Protein AF-A0A7V9G8U4-F1 (afdb_monomer_lite)

Foldseek 3Di:
DQQFKWKWQAAAPPQLLQVQLVQCCQFQVDDSVVSSVRSVLHRETEATGHGPLLLVLVCVLSVSSVVSPTDMDIDSDDPPPHHYDDDPDHTGTNNHHSVVSNVVVPDDDDD

pLDDT: mean 90.88, std 8.92, range [47.91, 97.31]

Secondary structure (DSSP, 8-state):
-PPPEEEEEEE--TTTHHHHHHHHHHHH---HHHHHHHHHS-SEEEEEEE-HHHHHHHHHHTHHHHHTT-EEEEE-S--TT--B---SSPPPBTTB-GGGGGGGG-PPPP-

Radius of gyration: 14.17 Å; chains: 1; bounding box: 47×28×37 Å

Structure (mmCIF, N/CA/C/O backbone):
data_AF-A0A7V9G8U4-F1
#
_entry.id   AF-A0A7V9G8U4-F1
#
loop_
_atom_site.group_PDB
_atom_site.id
_atom_site.type_symbol
_atom_site.label_atom_id
_atom_site.label_alt_id
_atom_site.label_comp_id
_atom_site.label_asym_id
_atom_site.label_entity_id
_atom_site.label_seq_id
_atom_site.pdbx_PDB_ins_code
_atom_site.Cartn_x
_atom_site.Cartn_y
_atom_site.Cartn_z
_atom_site.occupancy
_atom_site.B_iso_or_equiv
_atom_site.auth_seq_id
_atom_site.auth_comp_id
_atom_site.auth_asym_id
_atom_site.auth_atom_id
_atom_site.pdbx_PDB_model_num
ATOM 1 N N . MET A 1 1 ? 6.250 -12.658 -21.811 1.00 47.91 1 MET A N 1
ATOM 2 C CA . MET A 1 1 ? 5.344 -11.705 -21.135 1.00 47.91 1 MET A CA 1
ATOM 3 C C . MET A 1 1 ? 6.068 -11.246 -19.882 1.00 47.91 1 MET A C 1
ATOM 5 O O . MET A 1 1 ? 6.484 -12.113 -19.124 1.00 47.91 1 MET A O 1
ATOM 9 N N . ALA A 1 2 ? 6.354 -9.953 -19.717 1.00 58.75 2 ALA A N 1
ATOM 10 C CA . ALA A 1 2 ? 6.993 -9.486 -18.484 1.00 58.75 2 ALA A CA 1
ATOM 11 C C . ALA A 1 2 ? 6.045 -9.758 -17.306 1.00 58.75 2 ALA A C 1
ATOM 13 O O . ALA A 1 2 ? 4.842 -9.527 -17.436 1.00 58.75 2 ALA A O 1
ATOM 14 N N . ALA A 1 3 ? 6.562 -10.295 -16.199 1.00 72.62 3 ALA A N 1
ATOM 15 C CA . ALA A 1 3 ? 5.752 -10.529 -15.010 1.00 72.62 3 ALA A CA 1
ATOM 16 C C . ALA A 1 3 ? 5.215 -9.186 -14.500 1.00 72.62 3 ALA A C 1
ATOM 18 O O . ALA A 1 3 ? 5.987 -8.242 -14.314 1.00 72.62 3 ALA A O 1
ATOM 19 N N . SER A 1 4 ? 3.899 -9.103 -14.310 1.00 90.19 4 SER A N 1
ATOM 20 C CA . SER A 1 4 ? 3.261 -7.933 -13.724 1.00 90.19 4 SER A CA 1
ATOM 21 C C . SER A 1 4 ? 2.942 -8.208 -12.263 1.00 90.19 4 SER A C 1
ATOM 23 O O . SER A 1 4 ? 2.472 -9.290 -11.920 1.00 90.19 4 SER A O 1
ATOM 25 N N . TYR A 1 5 ? 3.243 -7.239 -11.411 1.00 94.94 5 TYR A N 1
ATOM 26 C CA . TYR A 1 5 ? 3.048 -7.315 -9.976 1.00 94.94 5 TYR A CA 1
ATOM 27 C C . TYR A 1 5 ? 1.778 -6.578 -9.568 1.00 94.94 5 TYR A C 1
ATOM 29 O O . TYR A 1 5 ? 1.456 -5.508 -10.086 1.00 94.94 5 TYR A O 1
ATOM 37 N N . THR A 1 6 ? 1.105 -7.127 -8.569 1.00 95.06 6 THR A N 1
ATOM 38 C CA . THR A 1 6 ? -0.040 -6.519 -7.902 1.00 95.06 6 THR A CA 1
ATOM 39 C C . THR A 1 6 ? 0.285 -6.339 -6.427 1.00 95.06 6 THR A C 1
ATOM 41 O O . THR A 1 6 ? 0.779 -7.259 -5.773 1.00 95.06 6 THR A O 1
ATOM 44 N N . ILE A 1 7 ? 0.003 -5.147 -5.903 1.00 95.88 7 ILE A N 1
ATOM 45 C CA . ILE A 1 7 ? 0.151 -4.821 -4.485 1.00 95.88 7 ILE A CA 1
ATOM 46 C C . ILE A 1 7 ? -1.168 -5.087 -3.775 1.00 95.88 7 ILE A C 1
ATOM 48 O O . ILE A 1 7 ? -2.199 -4.508 -4.129 1.00 95.88 7 ILE A O 1
ATOM 52 N N . ILE A 1 8 ? -1.119 -5.916 -2.740 1.00 96.75 8 ILE A N 1
ATOM 53 C CA . ILE A 1 8 ? -2.279 -6.347 -1.966 1.00 96.75 8 ILE A CA 1
ATOM 54 C C . ILE A 1 8 ? -2.056 -5.965 -0.508 1.00 96.75 8 ILE A C 1
ATOM 56 O O . ILE A 1 8 ? -1.038 -6.319 0.087 1.00 96.75 8 ILE A O 1
ATOM 60 N N . LEU A 1 9 ? -3.028 -5.281 0.091 1.00 96.88 9 LEU A N 1
ATOM 61 C CA . LEU A 1 9 ? -3.126 -5.198 1.543 1.00 96.88 9 LEU A CA 1
ATOM 62 C C . LEU A 1 9 ? -3.831 -6.469 2.020 1.00 96.88 9 LEU A C 1
ATOM 64 O O . LEU A 1 9 ? -5.054 -6.577 1.926 1.00 96.88 9 LEU A O 1
ATOM 68 N N . ARG A 1 10 ? -3.048 -7.457 2.453 1.00 96.19 10 ARG A N 1
ATOM 69 C CA . ARG A 1 10 ? -3.527 -8.795 2.824 1.00 96.19 10 ARG A CA 1
ATOM 70 C C . ARG A 1 10 ? -4.253 -8.807 4.155 1.00 96.19 10 ARG A C 1
ATOM 72 O O . ARG A 1 10 ? -5.296 -9.441 4.260 1.00 96.19 10 ARG A O 1
ATOM 79 N N . ASP A 1 11 ? -3.706 -8.104 5.135 1.00 96.50 11 ASP A N 1
ATOM 80 C CA . ASP A 1 11 ? -4.267 -8.025 6.478 1.00 96.50 11 ASP A CA 1
ATOM 81 C C . ASP A 1 11 ? -3.985 -6.653 7.100 1.00 96.50 11 ASP A C 1
ATOM 83 O O . ASP A 1 11 ? -2.982 -5.997 6.800 1.00 96.50 11 ASP A O 1
ATOM 87 N N . CYS A 1 12 ? -4.892 -6.203 7.957 1.00 96.19 12 CYS A N 1
ATOM 88 C CA . CYS A 1 12 ? -4.745 -4.985 8.737 1.00 96.19 12 CYS A CA 1
ATOM 89 C C . CYS A 1 12 ? -5.439 -5.168 10.098 1.00 96.19 12 CYS A C 1
ATOM 91 O O . CYS A 1 12 ? -6.662 -4.974 10.216 1.00 96.19 12 CYS A O 1
ATOM 93 N N . PRO A 1 13 ? -4.666 -5.529 11.142 1.00 94.56 13 PRO A N 1
ATOM 94 C CA . PRO A 1 13 ? -5.189 -5.734 12.485 1.00 94.56 13 PRO A CA 1
ATOM 95 C C . PRO A 1 13 ? -5.956 -4.503 12.985 1.00 94.56 13 PRO A C 1
ATOM 97 O O . PRO A 1 13 ? -5.537 -3.378 12.701 1.00 94.56 13 PRO A O 1
ATOM 100 N N . PRO A 1 14 ? -7.030 -4.661 13.784 1.00 94.44 14 PRO A N 1
ATOM 101 C CA . PRO A 1 14 ? -7.853 -3.536 14.236 1.00 94.44 14 PRO A CA 1
ATOM 102 C C . PRO A 1 14 ? -7.063 -2.395 14.893 1.00 94.44 14 PRO A C 1
ATOM 104 O O . PRO A 1 14 ? -7.353 -1.229 14.641 1.00 94.44 14 PRO A O 1
ATOM 107 N N . ALA A 1 15 ? -6.023 -2.725 15.669 1.00 94.62 15 ALA A N 1
ATOM 108 C CA . ALA A 1 15 ? -5.142 -1.747 16.313 1.00 94.62 15 ALA A CA 1
ATOM 109 C C . ALA A 1 15 ? -4.330 -0.897 15.313 1.00 94.62 15 ALA A C 1
ATOM 111 O O . ALA A 1 15 ? -3.982 0.245 15.606 1.00 94.62 15 ALA A O 1
ATOM 112 N N . SER A 1 16 ? -4.058 -1.433 14.122 1.00 95.31 16 SER A N 1
ATOM 113 C CA . SER A 1 16 ? -3.252 -0.805 13.070 1.00 95.31 16 SER A CA 1
ATOM 114 C C . SER A 1 16 ? -4.080 -0.006 12.063 1.00 95.31 16 SER A C 1
ATOM 116 O O . SER A 1 16 ? -3.532 0.860 11.378 1.00 95.31 16 SER A O 1
ATOM 118 N N . ARG A 1 17 ? -5.396 -0.250 11.974 1.00 95.44 17 ARG A N 1
ATOM 119 C CA . ARG A 1 17 ? -6.272 0.319 10.930 1.00 95.44 17 ARG A CA 1
ATOM 120 C C . ARG A 1 17 ? -6.228 1.837 10.854 1.00 95.44 17 ARG A C 1
ATOM 122 O O . ARG A 1 17 ? -6.100 2.368 9.758 1.00 95.44 17 ARG A O 1
ATOM 129 N N . ASN A 1 18 ? -6.268 2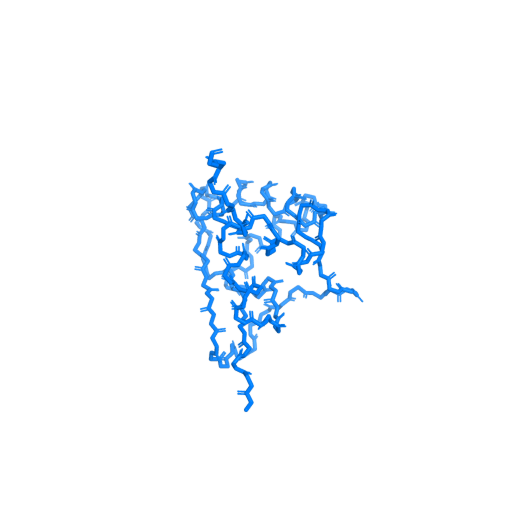.537 11.987 1.00 96.50 18 ASN A N 1
ATOM 130 C CA . ASN A 1 18 ? -6.232 4.006 11.996 1.00 96.50 18 ASN A CA 1
ATOM 131 C C . ASN A 1 18 ? -4.896 4.550 11.469 1.00 96.50 18 ASN A C 1
ATOM 133 O O . ASN A 1 18 ? -4.870 5.499 10.681 1.00 96.50 18 ASN A O 1
ATOM 137 N N . GLY A 1 19 ? -3.784 3.926 11.868 1.00 96.44 19 GLY A N 1
ATOM 138 C CA . GLY A 1 19 ? -2.453 4.291 11.389 1.00 96.44 19 GLY A CA 1
ATOM 139 C C . GLY A 1 19 ? -2.315 4.038 9.890 1.00 96.44 19 GLY A C 1
ATOM 140 O O . GLY A 1 19 ? -1.918 4.935 9.145 1.00 96.44 19 GLY A O 1
ATOM 141 N N . VAL A 1 20 ? -2.706 2.844 9.437 1.00 97.19 20 VAL A N 1
ATOM 142 C CA . VAL A 1 20 ? -2.670 2.459 8.021 1.00 97.19 20 VAL A CA 1
ATOM 143 C C . VAL A 1 20 ? -3.589 3.349 7.184 1.00 97.19 20 VAL A C 1
ATOM 145 O O . VAL A 1 20 ? -3.149 3.854 6.159 1.00 97.19 20 VAL A O 1
ATOM 148 N N . ALA A 1 21 ? -4.813 3.635 7.631 1.00 97.31 21 ALA A N 1
ATOM 149 C CA . ALA A 1 21 ? -5.727 4.547 6.944 1.00 97.31 21 ALA A CA 1
ATOM 150 C C . ALA A 1 21 ? -5.135 5.960 6.815 1.00 97.31 21 ALA A C 1
ATOM 152 O O . ALA A 1 21 ? -5.151 6.545 5.732 1.00 97.31 21 ALA A O 1
ATOM 153 N N . THR A 1 22 ? -4.533 6.489 7.883 1.00 97.12 22 THR A N 1
ATOM 154 C CA . THR A 1 22 ? -3.854 7.794 7.845 1.00 97.12 22 THR A CA 1
ATOM 155 C C . THR A 1 22 ? -2.687 7.788 6.854 1.00 97.12 22 THR A C 1
ATOM 157 O O . THR A 1 22 ? -2.496 8.748 6.104 1.00 97.12 22 THR A O 1
ATOM 160 N N . PHE A 1 23 ? -1.902 6.707 6.828 1.00 97.31 23 PHE A N 1
ATOM 161 C CA . PHE A 1 23 ? -0.806 6.546 5.877 1.00 97.31 23 PHE A CA 1
ATOM 162 C C . PHE A 1 23 ? -1.315 6.481 4.435 1.00 97.31 23 PHE A C 1
ATOM 164 O O . PHE A 1 23 ? -0.808 7.211 3.588 1.00 97.31 23 PHE A O 1
ATOM 171 N N . LEU A 1 24 ? -2.346 5.676 4.163 1.00 96.50 24 LEU A N 1
ATOM 172 C CA . LEU A 1 24 ? -2.984 5.564 2.849 1.00 96.50 24 LEU A CA 1
ATOM 173 C C . LEU A 1 24 ? -3.519 6.918 2.366 1.00 96.50 24 LEU A C 1
ATOM 175 O O . LEU A 1 24 ? -3.328 7.264 1.202 1.00 96.50 24 LEU A O 1
ATOM 179 N N . GLY A 1 25 ? -4.109 7.715 3.260 1.00 96.25 25 GLY A N 1
ATOM 180 C CA . GLY A 1 25 ? -4.581 9.063 2.941 1.00 96.25 25 GLY A CA 1
ATOM 181 C C . GLY A 1 25 ? -3.452 9.984 2.486 1.00 96.25 25 GLY A C 1
ATOM 182 O O . GLY A 1 25 ? -3.603 10.706 1.505 1.00 96.25 25 GLY A O 1
ATOM 183 N N . LYS A 1 26 ? -2.285 9.910 3.134 1.00 96.19 26 LYS A N 1
ATOM 184 C CA . LYS A 1 26 ? -1.093 10.677 2.736 1.00 96.19 26 LYS A CA 1
ATOM 185 C C . LYS A 1 26 ? -0.451 10.140 1.456 1.00 96.19 26 LYS A C 1
ATOM 187 O O . LYS A 1 26 ? -0.064 10.930 0.599 1.00 96.19 26 LYS A O 1
ATOM 192 N N . ALA A 1 27 ? -0.347 8.819 1.329 1.00 95.75 27 ALA A N 1
ATOM 193 C CA . ALA A 1 27 ? 0.265 8.159 0.184 1.00 95.75 27 ALA A CA 1
ATOM 194 C C . ALA A 1 27 ? -0.546 8.405 -1.093 1.00 95.75 27 ALA A C 1
ATOM 196 O O . ALA A 1 27 ? 0.010 8.852 -2.087 1.00 95.75 27 ALA A O 1
ATOM 197 N N . PHE A 1 28 ? -1.861 8.203 -1.058 1.00 95.88 28 PHE A N 1
ATOM 198 C CA . PHE A 1 28 ? -2.714 8.269 -2.247 1.00 95.88 28 PHE A CA 1
ATOM 199 C C . PHE A 1 28 ? -3.527 9.565 -2.371 1.00 95.88 28 PHE A C 1
ATOM 201 O O . PHE A 1 28 ? -4.279 9.726 -3.328 1.00 95.88 28 PHE A O 1
ATOM 208 N N . SER A 1 29 ? -3.395 10.500 -1.421 1.00 94.75 29 SER A N 1
ATOM 209 C CA . SER A 1 29 ? -4.194 11.739 -1.367 1.00 94.75 29 SER A CA 1
ATOM 210 C C . SER A 1 29 ? -5.711 11.482 -1.390 1.00 94.75 29 SER A C 1
ATOM 212 O O . SER A 1 29 ? -6.477 12.211 -2.020 1.00 94.75 29 SER A O 1
ATOM 214 N N . LEU A 1 30 ? -6.146 10.423 -0.702 1.00 93.94 30 LEU A N 1
ATOM 215 C CA . LEU A 1 30 ? -7.548 10.019 -0.584 1.00 93.94 30 LEU A CA 1
ATOM 216 C C . LEU A 1 30 ? -8.212 10.619 0.664 1.00 93.94 30 LEU A C 1
ATOM 218 O O . LEU A 1 30 ? -7.549 10.976 1.638 1.00 93.94 30 LEU A O 1
ATOM 222 N N . LYS A 1 31 ? -9.550 10.684 0.657 1.00 94.94 31 LYS A N 1
ATOM 223 C CA . LYS A 1 31 ? -10.338 11.079 1.835 1.00 94.94 31 LYS A CA 1
ATOM 224 C C . LYS A 1 31 ? -10.183 10.054 2.961 1.00 94.94 31 LYS A C 1
ATOM 226 O O . LYS A 1 31 ? -10.100 8.851 2.710 1.00 94.94 31 LYS A O 1
ATOM 231 N N . GLU A 1 32 ? -10.224 10.529 4.202 1.00 93.38 32 GLU A N 1
ATOM 232 C CA . GLU A 1 32 ? -10.056 9.700 5.401 1.00 93.38 32 GLU A CA 1
ATOM 233 C C . GLU A 1 32 ? -11.068 8.546 5.473 1.00 93.38 32 GLU A C 1
ATOM 235 O O . GLU A 1 32 ? -10.680 7.404 5.711 1.00 93.38 32 GLU A O 1
ATOM 240 N N . SER A 1 33 ? -12.343 8.808 5.166 1.00 93.75 33 SER A N 1
ATOM 241 C CA . SER A 1 33 ? -13.395 7.781 5.158 1.00 93.75 33 SER A CA 1
ATOM 242 C C . SER A 1 33 ? -13.117 6.653 4.161 1.00 93.75 33 SER A C 1
ATOM 244 O O . SER A 1 33 ? -13.307 5.481 4.480 1.00 93.75 33 SER A O 1
ATOM 246 N N . THR A 1 34 ? -12.609 6.985 2.971 1.00 94.56 34 THR A N 1
ATOM 247 C CA . THR A 1 34 ? -12.194 6.001 1.962 1.00 94.56 34 THR A CA 1
ATOM 248 C C . THR A 1 34 ? -11.016 5.171 2.463 1.00 94.56 34 THR A C 1
ATOM 250 O O . THR A 1 34 ? -11.008 3.955 2.297 1.00 94.56 34 THR A O 1
ATOM 253 N N . CYS A 1 35 ? -10.042 5.797 3.124 1.00 96.00 35 CYS A N 1
ATOM 254 C CA . CYS A 1 35 ? -8.873 5.095 3.651 1.00 96.00 35 CYS A CA 1
ATOM 255 C C . CYS A 1 35 ? -9.230 4.145 4.799 1.00 96.00 35 CYS A C 1
ATOM 257 O O . CYS A 1 35 ? -8.703 3.035 4.857 1.00 96.00 35 CYS A O 1
ATOM 259 N N . ALA A 1 36 ? -10.144 4.553 5.683 1.00 95.62 36 ALA A N 1
ATOM 260 C CA . ALA A 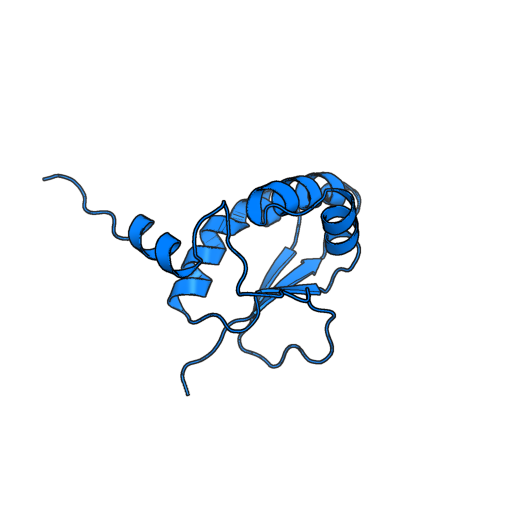1 36 ? -10.665 3.702 6.750 1.00 95.62 36 ALA A CA 1
ATOM 261 C C . ALA A 1 36 ? -11.419 2.485 6.190 1.00 95.62 36 ALA A C 1
ATOM 263 O O . ALA A 1 36 ? -11.258 1.371 6.698 1.00 95.62 36 ALA A O 1
ATOM 264 N N . ALA A 1 37 ? -12.189 2.681 5.113 1.00 95.69 37 ALA A N 1
ATOM 265 C CA . ALA A 1 37 ? -12.844 1.589 4.401 1.00 95.69 37 ALA A CA 1
ATOM 266 C C . ALA A 1 37 ? -11.813 0.633 3.782 1.00 95.69 37 ALA A C 1
ATOM 268 O O . ALA A 1 37 ? -11.878 -0.563 4.036 1.00 95.69 37 ALA A O 1
ATOM 269 N N . ILE A 1 38 ? -10.805 1.147 3.065 1.00 95.31 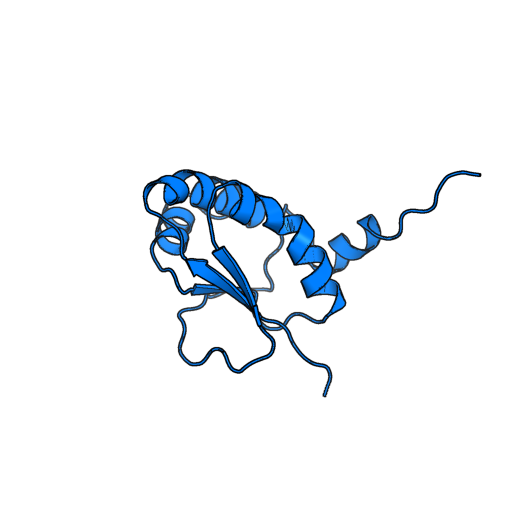38 ILE A N 1
ATOM 270 C CA . ILE A 1 38 ? -9.725 0.330 2.480 1.00 95.31 38 ILE A CA 1
ATOM 271 C C . ILE A 1 38 ? -9.012 -0.500 3.556 1.00 95.31 38 ILE A C 1
ATOM 273 O O . ILE A 1 38 ? -8.861 -1.707 3.392 1.00 95.31 38 ILE A O 1
ATOM 277 N N . ALA A 1 39 ? -8.618 0.119 4.675 1.00 95.31 39 ALA A N 1
ATOM 278 C CA . ALA A 1 39 ? -7.936 -0.572 5.773 1.00 95.31 39 ALA A CA 1
ATOM 279 C C . ALA A 1 39 ? -8.813 -1.634 6.465 1.00 95.31 39 ALA A C 1
ATOM 281 O O . ALA A 1 39 ? -8.286 -2.525 7.125 1.00 95.31 39 ALA A O 1
ATOM 282 N N . SER A 1 40 ? -10.138 -1.553 6.326 1.00 95.31 40 SER A N 1
ATOM 283 C CA . SER A 1 40 ? -11.082 -2.528 6.891 1.00 95.31 40 SER A CA 1
ATOM 284 C C . SER A 1 40 ? -11.504 -3.614 5.895 1.00 95.31 40 SER A C 1
ATOM 286 O O . SER A 1 40 ? -12.027 -4.639 6.322 1.00 95.31 40 SER A O 1
ATOM 288 N N . SER A 1 41 ? -11.264 -3.412 4.598 1.00 95.31 41 SER A N 1
ATOM 289 C CA . SER A 1 41 ? -11.650 -4.320 3.507 1.00 95.31 41 SER A CA 1
ATOM 290 C C . SER A 1 41 ? -10.566 -5.339 3.148 1.00 95.31 41 SER A C 1
ATOM 292 O O . SER A 1 41 ? -10.582 -5.896 2.055 1.00 95.31 41 SER A O 1
ATOM 294 N N . THR A 1 42 ? -9.594 -5.571 4.031 1.00 93.75 42 THR A N 1
ATOM 295 C CA . THR A 1 42 ? -8.531 -6.554 3.799 1.00 93.75 42 THR A CA 1
ATOM 296 C C . THR A 1 42 ? -9.105 -7.974 3.723 1.00 93.75 42 THR A C 1
ATOM 298 O O . THR A 1 42 ? -9.872 -8.340 4.618 1.00 93.75 42 THR A O 1
ATOM 301 N N . PRO A 1 43 ? -8.727 -8.799 2.730 1.00 95.75 43 PRO A N 1
ATOM 302 C CA . PRO A 1 43 ? -7.729 -8.535 1.689 1.00 95.75 43 PRO A CA 1
ATOM 303 C C . PRO A 1 43 ? -8.247 -7.649 0.537 1.00 95.75 43 PRO A C 1
ATOM 305 O O . PRO A 1 43 ? -9.301 -7.925 -0.027 1.00 95.75 43 PRO A O 1
ATOM 308 N N . ILE A 1 44 ? -7.471 -6.632 0.136 1.00 96.31 44 ILE A N 1
ATOM 309 C CA . ILE A 1 44 ? -7.818 -5.698 -0.958 1.00 96.31 44 ILE A CA 1
ATOM 310 C C . ILE A 1 44 ? -6.609 -5.374 -1.846 1.00 96.31 44 ILE A C 1
ATOM 312 O O . ILE A 1 44 ? -5.496 -5.162 -1.361 1.00 96.31 44 ILE A O 1
ATOM 316 N N . ILE A 1 45 ? -6.825 -5.304 -3.160 1.00 96.38 45 ILE A N 1
ATOM 317 C CA . ILE A 1 45 ? -5.832 -4.859 -4.142 1.00 96.38 45 ILE A CA 1
ATOM 318 C C . ILE A 1 45 ? -5.714 -3.335 -4.087 1.00 96.38 45 ILE A C 1
ATOM 320 O O . ILE A 1 45 ? -6.677 -2.607 -4.345 1.00 96.38 45 ILE A O 1
ATOM 324 N N . LEU A 1 46 ? -4.504 -2.859 -3.796 1.00 95.75 46 LEU A N 1
ATOM 325 C CA . LEU A 1 46 ? -4.183 -1.436 -3.763 1.00 95.75 46 LEU A CA 1
ATOM 326 C C . LEU A 1 46 ? -3.776 -0.924 -5.141 1.00 95.75 46 LEU A C 1
ATOM 328 O O . LEU A 1 46 ? -4.333 0.060 -5.615 1.00 95.75 46 LEU A O 1
ATOM 332 N N . ILE A 1 47 ? -2.806 -1.580 -5.783 1.00 95.00 47 ILE A N 1
ATOM 333 C CA . ILE A 1 47 ? -2.278 -1.161 -7.085 1.00 95.00 47 ILE A CA 1
ATOM 334 C C . ILE A 1 47 ? -2.056 -2.403 -7.954 1.00 95.00 47 ILE A C 1
ATOM 336 O O . ILE A 1 47 ? -1.169 -3.201 -7.642 1.00 95.00 47 ILE A O 1
ATOM 340 N N . PRO A 1 48 ? -2.844 -2.596 -9.022 1.00 93.25 48 PRO A N 1
ATOM 341 C CA . PRO A 1 48 ? -2.600 -3.652 -9.993 1.00 93.25 48 PRO A CA 1
ATOM 342 C C . PRO A 1 48 ? -1.586 -3.216 -11.059 1.00 93.25 48 PRO A C 1
ATOM 344 O O . PRO A 1 48 ? -1.298 -2.029 -11.223 1.00 93.25 48 PRO A O 1
ATOM 347 N N . ALA A 1 49 ? -1.129 -4.188 -11.847 1.00 91.94 49 ALA A N 1
ATOM 348 C CA . ALA A 1 49 ? -0.442 -3.971 -13.118 1.00 91.94 49 ALA A CA 1
ATOM 349 C C . ALA A 1 49 ? 0.877 -3.169 -13.035 1.00 91.94 49 ALA A C 1
ATOM 351 O O . ALA A 1 49 ? 1.136 -2.289 -13.856 1.00 91.94 49 ALA A O 1
ATOM 352 N N . LEU A 1 50 ? 1.724 -3.464 -12.046 1.00 93.31 50 LEU A N 1
ATOM 353 C CA . LEU A 1 50 ? 3.061 -2.879 -11.930 1.00 93.31 50 LEU A CA 1
ATOM 354 C C . LEU A 1 50 ? 4.091 -3.691 -12.709 1.00 93.31 50 LEU A C 1
ATOM 356 O O . LEU A 1 50 ? 4.009 -4.918 -12.774 1.00 93.31 50 LEU A O 1
ATOM 360 N N . ASN A 1 51 ? 5.095 -3.025 -13.267 1.00 93.00 51 ASN A N 1
ATOM 361 C CA . ASN A 1 51 ? 6.301 -3.706 -13.725 1.00 93.00 51 ASN A CA 1
ATOM 362 C C . ASN A 1 51 ? 7.241 -4.017 -12.530 1.00 93.00 51 ASN A C 1
ATOM 364 O O . ASN A 1 51 ? 7.030 -3.495 -11.430 1.00 93.00 51 ASN A O 1
ATOM 368 N N . PRO A 1 52 ? 8.280 -4.857 -12.706 1.00 91.56 52 PRO A N 1
ATOM 369 C CA . PRO A 1 52 ? 9.161 -5.254 -11.604 1.00 91.56 52 PRO A CA 1
ATOM 370 C C . PRO A 1 52 ? 9.873 -4.084 -10.908 1.00 91.56 52 PRO A C 1
ATOM 372 O O . PRO A 1 52 ? 10.029 -4.095 -9.689 1.00 91.56 52 PRO A O 1
ATOM 375 N N . PHE A 1 53 ? 10.282 -3.061 -11.664 1.00 90.75 53 PHE A N 1
ATOM 376 C CA . PHE A 1 53 ? 10.960 -1.889 -11.113 1.00 90.75 53 PHE A CA 1
ATOM 377 C C . PHE A 1 53 ? 9.993 -1.055 -10.269 1.00 90.75 53 PHE A C 1
ATOM 379 O O . PHE A 1 53 ? 10.280 -0.736 -9.118 1.00 90.75 53 PHE A O 1
ATOM 386 N N . GLU A 1 54 ? 8.809 -0.767 -10.803 1.00 93.31 54 GLU A N 1
ATOM 387 C CA . GLU A 1 54 ? 7.758 -0.046 -10.084 1.00 93.31 54 GLU A CA 1
ATOM 388 C C . GLU A 1 54 ? 7.354 -0.776 -8.795 1.00 93.31 54 GLU A C 1
ATOM 390 O O . GLU A 1 54 ? 7.203 -0.148 -7.751 1.00 93.31 54 GLU A O 1
ATOM 395 N N . ALA A 1 55 ? 7.235 -2.106 -8.833 1.00 93.69 55 ALA A N 1
ATOM 396 C CA . ALA A 1 55 ? 6.951 -2.915 -7.650 1.00 93.69 55 ALA A CA 1
ATOM 397 C C . ALA A 1 55 ? 8.051 -2.792 -6.579 1.00 93.69 55 ALA A C 1
ATOM 399 O O . ALA A 1 55 ? 7.747 -2.641 -5.391 1.00 93.69 55 ALA A O 1
ATOM 400 N N . ALA A 1 56 ? 9.323 -2.793 -6.989 1.00 91.88 56 ALA A N 1
ATOM 401 C CA . ALA A 1 56 ? 10.449 -2.589 -6.082 1.00 91.88 56 ALA A CA 1
ATOM 402 C C . ALA A 1 56 ? 10.419 -1.187 -5.446 1.00 91.88 56 ALA A C 1
ATOM 404 O O . ALA A 1 56 ? 10.522 -1.062 -4.225 1.00 91.88 56 ALA A O 1
ATOM 405 N N . ALA A 1 57 ? 10.184 -0.139 -6.240 1.00 92.56 57 ALA A N 1
ATOM 406 C CA . ALA A 1 57 ? 10.043 1.223 -5.726 1.00 92.56 57 ALA A CA 1
ATOM 407 C C . ALA A 1 57 ? 8.868 1.346 -4.741 1.00 92.56 57 ALA A C 1
ATOM 409 O O . ALA A 1 57 ? 8.997 1.936 -3.666 1.00 92.56 57 ALA A O 1
ATOM 410 N N . MET A 1 58 ? 7.731 0.718 -5.055 1.00 95.00 58 MET A N 1
ATOM 411 C CA . MET A 1 58 ? 6.556 0.730 -4.185 1.00 95.00 58 MET A CA 1
ATOM 412 C C . MET A 1 58 ? 6.757 -0.053 -2.888 1.00 95.00 58 MET A C 1
ATOM 414 O O . MET A 1 58 ? 6.168 0.315 -1.873 1.00 95.00 58 MET A O 1
ATOM 418 N N . THR A 1 59 ? 7.618 -1.075 -2.872 1.00 92.94 59 THR A N 1
ATOM 419 C CA . THR A 1 59 ? 8.023 -1.747 -1.623 1.00 92.94 59 THR A CA 1
ATOM 420 C C . THR A 1 59 ? 8.609 -0.745 -0.631 1.00 92.94 59 THR A C 1
ATOM 422 O O . THR A 1 59 ? 8.262 -0.756 0.550 1.00 92.94 59 THR A O 1
ATOM 425 N N . LEU A 1 60 ? 9.454 0.171 -1.110 1.00 91.88 60 LEU A N 1
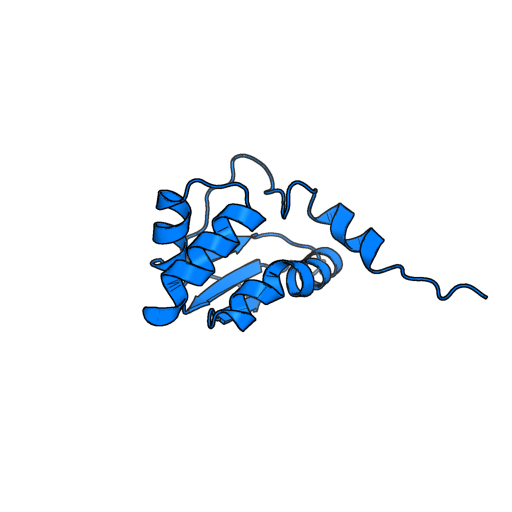ATOM 426 C CA . LEU A 1 60 ? 10.066 1.199 -0.272 1.00 91.88 60 LEU A CA 1
ATOM 427 C C . LEU A 1 60 ? 9.067 2.300 0.084 1.00 91.88 60 LEU A C 1
ATOM 429 O O . LEU A 1 60 ? 8.903 2.612 1.268 1.00 91.88 60 LEU A O 1
ATOM 433 N N . ALA A 1 61 ? 8.354 2.832 -0.913 1.00 93.38 61 ALA A N 1
ATOM 434 C CA . ALA A 1 61 ? 7.388 3.911 -0.715 1.00 93.38 61 ALA A CA 1
ATOM 435 C C . ALA A 1 61 ? 6.272 3.517 0.269 1.00 93.38 61 ALA A C 1
ATOM 437 O O . ALA A 1 61 ? 5.864 4.321 1.104 1.00 93.38 61 ALA A O 1
ATOM 438 N N . LEU A 1 62 ? 5.804 2.267 0.221 1.00 95.12 62 LEU A N 1
ATOM 439 C CA . LEU A 1 62 ? 4.708 1.772 1.057 1.00 95.12 62 LEU A CA 1
ATOM 440 C C . LEU A 1 62 ? 5.174 1.024 2.316 1.00 95.12 62 LEU A C 1
ATOM 442 O O . LEU A 1 62 ? 4.335 0.559 3.089 1.00 95.12 62 LEU A O 1
ATOM 446 N N . SER A 1 63 ? 6.482 0.964 2.588 1.00 94.06 63 SER A N 1
ATOM 447 C CA . SER A 1 63 ? 7.048 0.291 3.773 1.00 94.06 63 SER A CA 1
ATOM 448 C C . SER A 1 63 ? 6.470 0.793 5.107 1.00 94.06 63 SER A C 1
ATOM 450 O O . SER A 1 63 ? 6.421 0.057 6.095 1.00 94.06 63 SER A O 1
ATOM 452 N N . GLY A 1 64 ? 5.967 2.033 5.142 1.00 94.25 64 GLY A N 1
ATOM 453 C CA . GLY A 1 64 ? 5.270 2.594 6.298 1.00 94.25 64 GLY A CA 1
ATOM 454 C C . GLY A 1 64 ? 4.038 1.790 6.729 1.00 94.25 64 GLY A C 1
ATOM 455 O O . GLY A 1 64 ? 3.770 1.714 7.924 1.00 94.25 64 GLY A O 1
ATOM 456 N N . ILE A 1 65 ? 3.335 1.125 5.805 1.00 95.44 65 ILE A N 1
ATOM 457 C CA . ILE A 1 65 ? 2.176 0.274 6.129 1.00 95.44 65 ILE A CA 1
ATOM 458 C C . ILE A 1 65 ? 2.608 -0.916 6.992 1.00 95.44 65 ILE A C 1
ATOM 460 O O . ILE A 1 65 ? 1.979 -1.185 8.014 1.00 95.44 65 ILE A O 1
ATOM 464 N N . GLN A 1 66 ? 3.714 -1.576 6.633 1.00 94.12 66 GLN A N 1
ATOM 465 C CA . GLN A 1 66 ? 4.266 -2.691 7.409 1.00 94.12 66 GLN A CA 1
ATOM 466 C C . GLN A 1 66 ? 4.744 -2.243 8.788 1.00 94.12 66 GLN A C 1
ATOM 468 O O . GLN A 1 66 ? 4.454 -2.898 9.786 1.00 94.12 66 GLN A O 1
ATOM 473 N N . ARG A 1 67 ? 5.397 -1.076 8.874 1.00 94.62 67 ARG A N 1
ATOM 474 C CA . ARG A 1 67 ? 5.815 -0.483 10.159 1.00 94.62 67 ARG A CA 1
ATOM 475 C C . ARG A 1 67 ? 4.640 -0.171 11.087 1.00 94.62 67 ARG A C 1
ATOM 477 O O . ARG A 1 67 ? 4.810 -0.178 12.300 1.00 94.62 67 ARG A O 1
ATOM 484 N N . LEU A 1 68 ? 3.464 0.100 10.526 1.00 96.12 68 LEU A N 1
ATOM 485 C CA . LEU A 1 68 ? 2.227 0.349 11.268 1.00 96.12 68 LEU A CA 1
ATOM 486 C C . LEU A 1 68 ? 1.457 -0.941 11.601 1.00 96.12 68 LEU A C 1
ATOM 488 O O . LEU A 1 68 ? 0.416 -0.869 12.250 1.00 96.12 68 LEU A O 1
ATOM 492 N N . GLY A 1 69 ? 1.957 -2.110 11.187 1.00 94.94 69 GLY A N 1
ATOM 493 C CA . GLY A 1 69 ? 1.367 -3.425 11.451 1.00 94.94 69 GLY A CA 1
ATOM 494 C C . GLY A 1 69 ? 0.435 -3.953 10.356 1.00 94.94 69 GLY A C 1
ATOM 495 O O . GLY A 1 69 ? -0.196 -4.984 10.556 1.00 94.94 69 GLY A O 1
ATOM 496 N N . GLY A 1 70 ? 0.329 -3.278 9.206 1.00 96.38 70 GLY A N 1
ATOM 497 C CA . GLY A 1 70 ? -0.378 -3.808 8.036 1.00 96.38 70 GLY A CA 1
ATOM 498 C C . GLY A 1 70 ? 0.463 -4.832 7.267 1.00 96.38 70 GLY A C 1
ATOM 499 O O . GLY A 1 70 ? 1.678 -4.695 7.157 1.00 96.38 70 GLY A O 1
ATOM 500 N N . VAL A 1 71 ? -0.174 -5.842 6.680 1.00 96.44 71 VAL A N 1
ATOM 501 C CA . VAL A 1 71 ? 0.505 -6.866 5.876 1.00 96.44 71 VAL A CA 1
ATOM 502 C C . VAL A 1 71 ? 0.349 -6.533 4.397 1.00 96.44 71 VAL A C 1
ATOM 504 O O . VAL A 1 71 ? -0.738 -6.636 3.832 1.00 96.44 71 VAL A O 1
ATOM 507 N N . LEU A 1 72 ? 1.454 -6.129 3.772 1.00 96.00 72 LEU A N 1
ATOM 508 C CA . LEU A 1 72 ? 1.559 -5.906 2.330 1.00 96.00 72 LEU A CA 1
ATOM 509 C C . LEU A 1 72 ? 2.147 -7.131 1.638 1.00 96.00 72 LEU A C 1
ATOM 511 O O . LEU A 1 72 ? 3.179 -7.645 2.068 1.00 96.00 72 LEU A O 1
ATOM 515 N N . GLU A 1 73 ? 1.534 -7.531 0.530 1.00 95.56 73 GLU A N 1
ATOM 516 C CA . GLU A 1 73 ? 2.048 -8.556 -0.372 1.00 95.56 73 GLU A CA 1
ATOM 517 C C . GLU A 1 73 ? 2.207 -7.998 -1.787 1.00 95.56 73 GLU A C 1
ATOM 519 O O . GLU A 1 73 ? 1.358 -7.253 -2.279 1.00 95.56 73 GLU A O 1
ATOM 524 N N . PHE A 1 74 ? 3.292 -8.402 -2.443 1.00 94.81 74 PHE A N 1
ATOM 525 C CA . PHE A 1 74 ? 3.568 -8.140 -3.848 1.00 94.81 74 PHE A CA 1
ATOM 526 C C . PHE A 1 74 ? 3.496 -9.473 -4.583 1.00 94.81 74 PHE A C 1
ATOM 528 O O . PHE A 1 74 ? 4.361 -10.328 -4.396 1.00 94.81 74 PHE A O 1
ATOM 535 N N . SER A 1 75 ? 2.458 -9.662 -5.392 1.00 93.88 75 SER A N 1
ATOM 536 C CA . SER A 1 75 ? 2.186 -10.942 -6.044 1.00 93.88 75 SER A CA 1
ATOM 537 C C . SER A 1 75 ? 2.223 -10.819 -7.560 1.00 93.88 75 SER A C 1
ATOM 539 O O . SER A 1 75 ? 1.741 -9.836 -8.118 1.00 93.88 75 SER A O 1
ATOM 541 N N . THR A 1 76 ? 2.790 -11.826 -8.219 1.00 92.25 76 THR A N 1
ATOM 542 C CA . THR A 1 76 ? 2.709 -12.034 -9.675 1.00 92.25 76 THR A CA 1
ATOM 543 C C . THR A 1 76 ? 1.680 -13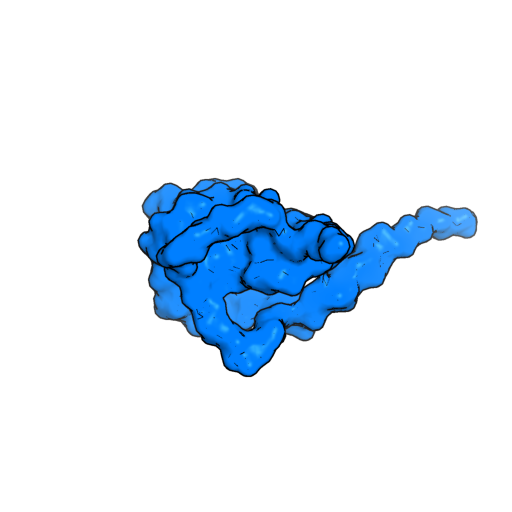.099 -10.049 1.00 92.25 76 THR A C 1
ATOM 545 O O . THR A 1 76 ? 1.455 -13.344 -11.234 1.00 92.25 76 THR A O 1
ATOM 548 N N . ALA A 1 77 ? 1.092 -13.762 -9.050 1.00 87.31 77 ALA A N 1
ATOM 549 C CA . ALA A 1 77 ? 0.060 -14.763 -9.251 1.00 87.31 77 ALA A CA 1
ATOM 550 C C . ALA A 1 77 ? -1.283 -14.093 -9.557 1.00 87.31 77 ALA A C 1
ATOM 552 O O . ALA A 1 77 ? -1.499 -12.921 -9.235 1.00 87.31 77 ALA A O 1
ATOM 553 N N . ASP A 1 78 ? -2.195 -14.864 -10.147 1.00 82.19 78 ASP A N 1
ATOM 554 C CA . ASP A 1 78 ? -3.578 -14.432 -10.289 1.00 82.19 78 ASP A CA 1
ATOM 555 C C . ASP A 1 78 ? -4.165 -14.170 -8.897 1.00 82.19 78 ASP A C 1
ATOM 557 O O . ASP A 1 78 ? -4.188 -15.043 -8.025 1.00 82.19 78 ASP A O 1
ATOM 561 N N . THR A 1 79 ? -4.582 -12.928 -8.673 1.00 83.94 79 THR A N 1
ATOM 562 C CA . THR A 1 79 ? -5.134 -12.480 -7.397 1.00 83.94 79 THR A CA 1
ATOM 563 C C . THR A 1 79 ? -6.601 -12.870 -7.230 1.00 83.94 79 THR A C 1
ATOM 565 O O . THR A 1 79 ? -7.149 -12.644 -6.153 1.00 83.94 79 THR A O 1
ATOM 568 N N . GLY A 1 80 ? -7.232 -13.450 -8.260 1.00 81.62 80 GLY A N 1
ATOM 569 C CA . GLY A 1 80 ? -8.646 -13.819 -8.263 1.00 81.62 80 GLY A CA 1
ATOM 570 C C . GLY A 1 80 ? -9.572 -12.611 -8.094 1.00 81.62 80 GLY A C 1
ATOM 571 O O . GLY A 1 80 ? -9.204 -11.478 -8.409 1.00 81.62 80 GLY A O 1
ATOM 572 N N . ASP A 1 81 ? -10.760 -12.846 -7.533 1.00 85.38 81 ASP A N 1
ATOM 573 C CA . ASP A 1 81 ? -11.822 -11.841 -7.350 1.00 85.38 81 ASP A CA 1
ATOM 574 C C . ASP A 1 81 ? -11.652 -10.968 -6.091 1.00 85.38 81 ASP A C 1
ATOM 576 O O . ASP A 1 81 ? -12.628 -10.544 -5.466 1.00 85.38 81 ASP A O 1
ATOM 580 N N . LEU A 1 82 ? -10.411 -10.693 -5.675 1.00 92.25 82 LEU A N 1
ATOM 581 C CA . LEU A 1 82 ? -10.179 -9.772 -4.562 1.00 92.25 82 LEU A CA 1
ATOM 582 C C . LEU A 1 82 ? -10.743 -8.380 -4.889 1.00 92.25 82 LEU A C 1
ATOM 584 O O . LEU A 1 82 ? -10.574 -7.893 -6.014 1.00 92.25 82 LEU A O 1
ATOM 588 N N . PRO A 1 83 ? -11.366 -7.693 -3.910 1.00 93.88 83 PRO A N 1
ATOM 589 C CA . PRO A 1 83 ? -11.792 -6.321 -4.114 1.00 93.88 83 PRO A CA 1
ATOM 590 C C . PRO A 1 83 ? -10.574 -5.479 -4.491 1.00 93.88 83 PRO A C 1
ATOM 592 O O . PRO A 1 83 ? -9.475 -5.670 -3.968 1.00 93.88 83 PRO A O 1
ATOM 595 N N . LYS A 1 84 ? -10.766 -4.539 -5.411 1.00 92.69 84 LYS A N 1
ATOM 596 C CA . LYS A 1 84 ? -9.724 -3.618 -5.861 1.00 92.69 84 LYS A CA 1
ATOM 597 C C . LYS A 1 84 ? -10.211 -2.191 -5.747 1.00 92.69 84 LYS A C 1
ATOM 599 O O . LYS A 1 84 ? -11.403 -1.925 -5.896 1.00 92.69 84 LYS A O 1
ATOM 604 N N . ILE A 1 85 ? -9.285 -1.275 -5.503 1.00 93.00 85 ILE A N 1
ATOM 605 C CA . ILE A 1 85 ? -9.594 0.147 -5.600 1.00 93.00 85 ILE A CA 1
ATOM 606 C C . ILE A 1 85 ? -9.828 0.482 -7.076 1.00 93.00 85 ILE A C 1
ATOM 608 O O . ILE A 1 85 ? -8.999 0.166 -7.932 1.00 93.00 85 ILE A O 1
ATOM 612 N N . ASP A 1 86 ? -10.970 1.104 -7.363 1.00 90.00 86 ASP A N 1
ATOM 613 C CA . ASP A 1 86 ? -11.282 1.590 -8.702 1.00 90.00 86 ASP A CA 1
ATOM 614 C C . ASP A 1 86 ? -10.611 2.946 -8.925 1.00 90.00 86 ASP A C 1
ATOM 616 O O . ASP A 1 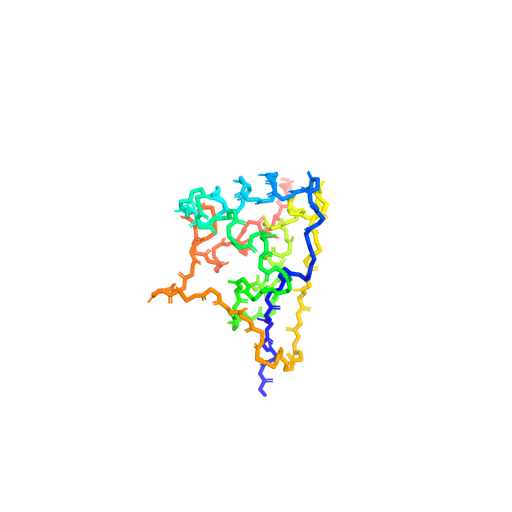86 ? -11.043 3.985 -8.417 1.00 90.00 86 ASP A O 1
ATOM 620 N N . TRP A 1 87 ? -9.484 2.916 -9.627 1.00 90.25 87 TRP A N 1
ATOM 621 C CA . TRP A 1 87 ? -8.696 4.101 -9.912 1.00 90.25 87 TRP A CA 1
ATOM 622 C C . TRP A 1 87 ? -9.118 4.698 -11.261 1.00 90.25 87 TRP A C 1
ATOM 624 O O . TRP A 1 87 ? -8.933 4.041 -12.285 1.00 90.25 87 TRP A O 1
ATOM 634 N N . PRO A 1 88 ? -9.598 5.958 -11.320 1.00 87.38 88 PRO A N 1
ATOM 635 C CA . PRO A 1 88 ? -9.994 6.581 -12.591 1.00 87.38 88 PRO A CA 1
ATOM 636 C C . PRO A 1 88 ? -8.803 6.789 -13.539 1.00 87.38 88 PRO A C 1
ATOM 638 O O . PRO A 1 88 ? -8.951 6.837 -14.757 1.00 87.38 88 PRO A O 1
ATOM 641 N N . ARG A 1 89 ? -7.609 6.933 -12.962 1.00 90.31 89 ARG A N 1
ATOM 642 C CA . ARG A 1 89 ? -6.304 6.956 -13.624 1.00 90.31 89 ARG A CA 1
ATOM 643 C C . ARG A 1 89 ? -5.299 6.283 -12.705 1.00 90.31 89 ARG A C 1
ATOM 645 O O . ARG A 1 89 ? -5.559 6.192 -11.506 1.00 90.31 89 ARG A O 1
ATOM 652 N N . ARG A 1 90 ? -4.144 5.878 -13.235 1.00 90.00 90 ARG A N 1
ATOM 653 C CA . ARG A 1 90 ? -3.063 5.302 -12.426 1.00 90.00 90 ARG A CA 1
ATOM 654 C C . ARG A 1 90 ? -2.802 6.175 -11.181 1.00 90.00 90 ARG A C 1
ATOM 656 O O . ARG A 1 90 ? -2.681 7.392 -11.331 1.00 90.00 90 ARG A O 1
ATOM 663 N N . PRO A 1 91 ? -2.797 5.600 -9.964 1.00 93.31 91 PRO A N 1
ATOM 664 C CA . PRO A 1 91 ? -2.671 6.398 -8.756 1.00 93.31 91 PRO A CA 1
ATOM 665 C C . PRO A 1 91 ? -1.275 7.002 -8.650 1.00 93.31 91 PRO A C 1
ATOM 667 O O . PRO A 1 91 ? -0.276 6.350 -8.953 1.00 93.31 91 PRO A O 1
ATOM 670 N N . GLN A 1 92 ? -1.222 8.229 -8.142 1.00 94.12 92 GLN A N 1
ATOM 671 C CA . GLN A 1 92 ? 0.018 8.830 -7.675 1.00 94.12 92 GLN A CA 1
ATOM 672 C C . GLN A 1 92 ? 0.297 8.379 -6.244 1.00 94.12 92 GLN A C 1
ATOM 674 O O . GLN A 1 92 ? -0.625 8.242 -5.435 1.00 94.12 92 GLN A O 1
ATOM 679 N N . VAL A 1 93 ? 1.575 8.205 -5.922 1.00 95.50 93 VAL A N 1
ATOM 680 C CA . VAL A 1 93 ? 2.038 7.870 -4.573 1.00 95.50 93 VAL A CA 1
ATOM 681 C C . VAL A 1 93 ? 2.903 9.019 -4.076 1.00 95.50 93 VAL A C 1
ATOM 683 O O . VAL A 1 93 ? 3.877 9.398 -4.720 1.00 95.50 93 VAL A O 1
ATOM 686 N N . PHE A 1 94 ? 2.492 9.635 -2.970 1.00 95.12 94 PHE A N 1
ATOM 687 C CA . PHE A 1 94 ? 3.040 10.882 -2.432 1.00 95.12 94 PHE A CA 1
ATOM 688 C C . PHE A 1 94 ? 3.113 12.011 -3.473 1.00 95.12 94 PHE A C 1
ATOM 690 O O . PHE A 1 94 ? 4.098 12.741 -3.542 1.00 95.12 94 PHE A O 1
ATOM 697 N N . LYS A 1 95 ? 2.038 12.170 -4.263 1.00 94.19 95 LYS A N 1
ATOM 698 C CA . LYS A 1 95 ? 1.892 13.186 -5.330 1.00 94.19 95 LYS A CA 1
ATOM 699 C C . LYS A 1 95 ? 2.884 13.047 -6.497 1.00 94.19 95 LYS A C 1
ATOM 701 O O . LYS A 1 95 ? 3.072 14.002 -7.243 1.00 94.19 95 LYS A O 1
ATOM 706 N N . ARG A 1 96 ? 3.507 11.877 -6.654 1.00 93.56 96 ARG A N 1
ATOM 707 C CA . ARG A 1 96 ? 4.413 11.547 -7.765 1.00 93.56 96 ARG A CA 1
ATOM 708 C C . ARG A 1 96 ? 3.871 10.369 -8.560 1.00 93.56 96 ARG A C 1
ATOM 710 O O . ARG A 1 96 ? 3.168 9.522 -7.996 1.00 93.56 96 ARG A O 1
ATOM 717 N N . GLU A 1 97 ? 4.206 10.306 -9.844 1.00 93.81 97 GLU A N 1
ATOM 718 C CA . GLU A 1 97 ? 3.926 9.119 -10.650 1.00 93.81 97 GLU A CA 1
ATOM 719 C C . GLU A 1 97 ? 4.750 7.937 -10.134 1.00 93.81 97 GLU A C 1
ATOM 721 O O . GLU A 1 97 ? 5.852 8.111 -9.616 1.00 93.81 97 GLU A O 1
ATOM 726 N N . ILE A 1 98 ? 4.220 6.718 -10.260 1.00 92.50 98 ILE A N 1
ATOM 727 C CA . ILE A 1 98 ? 4.888 5.508 -9.749 1.00 92.50 98 ILE A CA 1
ATOM 728 C C . ILE A 1 98 ? 6.267 5.312 -10.401 1.00 92.50 98 ILE A C 1
ATOM 730 O O . ILE A 1 98 ? 7.201 4.879 -9.728 1.00 92.50 98 ILE A O 1
ATOM 734 N N . SER A 1 99 ? 6.404 5.670 -11.681 1.00 91.06 99 SER A N 1
ATOM 735 C CA . SER A 1 99 ? 7.667 5.624 -12.427 1.00 91.06 99 SER A CA 1
ATOM 736 C C . SER A 1 99 ? 8.752 6.513 -11.824 1.00 91.06 99 SER A C 1
ATOM 738 O O . SER A 1 99 ? 9.916 6.124 -11.817 1.00 91.06 99 SER A O 1
ATOM 740 N N . ASP A 1 100 ? 8.375 7.667 -11.276 1.00 91.31 100 ASP A N 1
ATOM 741 C CA . ASP A 1 100 ? 9.324 8.692 -10.831 1.00 91.31 100 ASP A CA 1
ATOM 742 C C . ASP A 1 100 ? 10.029 8.285 -9.532 1.00 91.31 100 ASP A C 1
ATOM 744 O O . ASP A 1 100 ? 11.094 8.803 -9.212 1.00 91.31 100 ASP A O 1
ATOM 748 N N . HIS A 1 101 ? 9.461 7.338 -8.774 1.00 87.62 101 HIS A N 1
ATOM 749 C CA . HIS A 1 101 ? 10.093 6.800 -7.561 1.00 87.62 101 HIS A CA 1
ATOM 750 C C . HIS A 1 101 ? 11.356 5.982 -7.866 1.00 87.62 101 HIS A C 1
ATOM 752 O O . HIS A 1 101 ? 12.139 5.710 -6.960 1.00 87.62 101 HIS A O 1
ATOM 758 N N . LEU A 1 102 ? 11.567 5.571 -9.121 1.00 83.81 102 LEU A N 1
ATOM 759 C CA . LEU A 1 102 ? 12.770 4.840 -9.525 1.00 83.81 102 LEU A CA 1
ATOM 760 C C . LEU A 1 102 ? 14.014 5.718 -9.568 1.00 83.81 102 LEU A C 1
ATOM 762 O O . LEU A 1 102 ? 15.106 5.232 -9.279 1.00 83.81 102 LEU A O 1
ATOM 766 N N . GLU A 1 103 ? 13.849 6.991 -9.918 1.00 82.56 103 GLU A N 1
ATOM 767 C CA . GLU A 1 103 ? 14.956 7.942 -10.025 1.00 82.56 103 GLU A CA 1
ATOM 768 C C . GLU A 1 103 ? 15.642 8.138 -8.667 1.00 82.56 103 GLU A C 1
ATOM 770 O O . GLU A 1 103 ? 16.867 8.192 -8.588 1.00 82.56 103 GLU A O 1
ATOM 775 N N . ASP A 1 104 ? 14.865 8.112 -7.579 1.00 74.75 104 ASP A N 1
ATOM 776 C CA . ASP A 1 104 ? 15.365 8.256 -6.206 1.00 74.75 104 ASP A CA 1
ATOM 777 C C . ASP A 1 104 ? 16.308 7.114 -5.782 1.00 74.75 104 ASP A C 1
ATOM 779 O O . ASP A 1 104 ? 17.099 7.267 -4.851 1.00 74.75 104 ASP A O 1
ATOM 783 N N . LEU A 1 105 ? 16.226 5.956 -6.445 1.00 72.62 105 LEU A N 1
ATOM 784 C CA . LEU A 1 105 ? 17.019 4.766 -6.125 1.00 72.62 105 LEU A CA 1
ATOM 785 C C . LEU A 1 105 ? 18.319 4.683 -6.933 1.00 72.62 105 LEU A C 1
ATOM 787 O O . LEU A 1 105 ? 19.141 3.804 -6.679 1.00 72.62 105 LEU A O 1
ATOM 791 N N . GLN A 1 106 ? 18.541 5.603 -7.875 1.00 72.44 106 GLN A N 1
ATOM 792 C CA . GLN A 1 106 ? 19.758 5.679 -8.688 1.00 72.44 106 GLN A CA 1
ATOM 793 C C . GLN A 1 106 ? 20.878 6.455 -7.975 1.00 72.44 106 GLN A C 1
ATOM 795 O O . GLN A 1 106 ? 21.582 7.264 -8.577 1.00 72.44 106 GLN A O 1
ATOM 800 N N . THR A 1 107 ? 21.052 6.232 -6.670 1.00 66.69 107 THR A N 1
ATOM 801 C CA . THR A 1 107 ? 22.026 6.977 -5.866 1.00 66.69 107 THR A CA 1
ATOM 802 C C . THR A 1 107 ? 23.457 6.686 -6.317 1.00 66.69 107 THR A C 1
ATOM 804 O O . THR A 1 107 ? 23.921 5.548 -6.234 1.00 66.69 107 THR A O 1
ATOM 807 N N . THR A 1 108 ? 24.190 7.723 -6.717 1.00 67.06 108 THR A N 1
ATOM 808 C CA . THR A 1 108 ? 25.650 7.688 -6.875 1.00 67.06 108 THR A CA 1
ATOM 809 C C . THR A 1 108 ? 26.310 8.272 -5.630 1.00 67.06 108 THR A C 1
ATOM 811 O O . THR A 1 108 ? 25.935 9.359 -5.188 1.00 67.06 108 THR A O 1
ATOM 814 N N . VAL A 1 109 ? 27.305 7.582 -5.065 1.00 67.50 109 VAL A N 1
ATOM 815 C CA . VAL A 1 109 ? 28.147 8.155 -4.002 1.00 67.50 109 VAL A CA 1
ATOM 816 C C . VAL A 1 109 ? 28.984 9.284 -4.621 1.00 67.50 109 VAL A C 1
ATOM 818 O O . VAL A 1 109 ? 29.621 9.035 -5.646 1.00 67.50 109 VAL A O 1
ATOM 821 N N . PRO A 1 110 ? 28.993 10.507 -4.056 1.00 69.94 110 PRO A N 1
ATOM 822 C CA . PRO A 1 110 ? 29.892 11.557 -4.521 1.00 69.94 110 PRO A CA 1
ATOM 823 C C . PRO A 1 110 ? 31.342 11.100 -4.332 1.00 69.94 110 PRO A C 1
ATOM 825 O O . PRO A 1 110 ? 31.714 10.696 -3.229 1.00 69.94 110 PRO A O 1
ATOM 828 N N . THR A 1 111 ? 32.129 11.129 -5.405 1.00 64.38 111 THR A N 1
ATOM 829 C CA . THR A 1 111 ? 33.587 10.919 -5.377 1.00 64.38 111 THR A CA 1
ATOM 830 C C . THR A 1 111 ? 34.321 12.175 -4.956 1.00 64.38 111 THR A C 1
ATOM 832 O O . THR A 1 111 ? 33.929 13.250 -5.470 1.00 64.38 111 THR A O 1
#

Sequence (111 aa):
MAASYTIILRDCPPASRNGVATFLGKAFSLKESTCAAIASSTPIILIPALNPFEAAAMTLALSGIQRLGGVLEFSTADTGDLPKIDWPRRPQVFKREISDHLEDLQTTVPT